Protein AF-A0AA42ZY80-F1 (afdb_monomer_lite)

Foldseek 3Di:
DVVVVVVVVVVVVPPPDDDDDDDFQLDPQKDKDDDWDCVPVSAIDDDDPPIDIDGDDDDDDDDDDDADPAKDWDWDFDDDPNDGPDIDIGIDHHDPPD

pLDDT: mean 85.14, std 13.23, range [42.94, 96.81]

Secondary structure (DSSP, 8-state):
-HHHHHHHHHHHTGGG--------TT-TTEEEESS-B-SSTTS-B---TT-EEEE---SS--------SS-EEEEEEEEETTEEEEEEEEEE------

Radius of gyration: 19.98 Å; chains: 1; bounding box: 44×31×62 Å

Structure (mmCIF, N/CA/C/O backbone):
data_AF-A0AA42ZY80-F1
#
_entry.id   AF-A0AA42ZY80-F1
#
loop_
_atom_site.group_PDB
_atom_site.id
_atom_site.type_symbol
_atom_site.label_atom_id
_atom_site.label_alt_id
_atom_site.label_comp_id
_atom_site.label_asym_id
_atom_site.label_entity_id
_atom_site.label_seq_id
_atom_site.pdbx_PDB_ins_code
_atom_site.Cartn_x
_atom_site.Cartn_y
_atom_site.Cartn_z
_atom_site.occupancy
_atom_site.B_iso_or_equiv
_atom_site.auth_seq_id
_atom_site.auth_comp_id
_atom_site.auth_asym_id
_atom_site.auth_atom_id
_atom_site.pdbx_PDB_model_num
ATOM 1 N N . MET A 1 1 ? -10.266 -18.779 49.910 1.00 60.09 1 MET A N 1
ATOM 2 C CA . MET A 1 1 ? -10.587 -17.445 49.339 1.00 60.09 1 MET A CA 1
ATOM 3 C C . MET A 1 1 ? -9.375 -16.630 48.879 1.00 60.09 1 MET A C 1
ATOM 5 O O . MET A 1 1 ? -9.518 -15.936 47.885 1.00 60.09 1 MET A O 1
ATOM 9 N N . ARG A 1 2 ? -8.183 -16.725 49.499 1.00 59.16 2 ARG A N 1
ATOM 10 C CA . ARG A 1 2 ? -6.987 -15.961 49.066 1.00 59.16 2 ARG A CA 1
ATOM 11 C C . ARG A 1 2 ? -6.508 -16.244 47.628 1.00 59.16 2 ARG A C 1
ATOM 13 O O . ARG A 1 2 ? -6.103 -15.319 46.943 1.00 59.16 2 ARG A O 1
ATOM 20 N N . TYR A 1 3 ? -6.619 -17.484 47.147 1.00 68.12 3 TYR A N 1
ATOM 21 C CA . TYR A 1 3 ? -6.192 -17.856 45.787 1.00 68.12 3 TYR A CA 1
ATOM 22 C C . TYR A 1 3 ? -7.190 -17.467 44.682 1.00 68.12 3 TYR A C 1
ATOM 24 O O . TYR A 1 3 ? -6.802 -17.354 43.526 1.00 68.12 3 TYR A O 1
ATOM 32 N N . LEU A 1 4 ? -8.458 -17.216 45.030 1.00 70.38 4 LEU A N 1
ATOM 33 C CA . LEU A 1 4 ? -9.503 -16.867 44.060 1.00 70.38 4 LEU A CA 1
ATOM 34 C C . LEU A 1 4 ? -9.309 -15.442 43.512 1.00 70.38 4 LEU A C 1
ATOM 36 O O . LEU A 1 4 ? -9.484 -15.208 42.324 1.00 70.38 4 LEU A O 1
ATOM 40 N N . LEU A 1 5 ? -8.874 -14.512 44.369 1.00 64.69 5 LEU A N 1
ATOM 41 C CA . LEU A 1 5 ? -8.527 -13.139 43.979 1.00 64.69 5 LEU A CA 1
ATOM 42 C C . LEU A 1 5 ? -7.273 -13.082 43.096 1.00 64.69 5 LEU A C 1
ATOM 44 O O . LEU A 1 5 ? -7.235 -12.309 42.144 1.00 64.69 5 LEU A O 1
ATOM 48 N N . ALA A 1 6 ? -6.274 -13.929 43.368 1.00 70.25 6 ALA A N 1
ATOM 49 C CA . ALA A 1 6 ? -5.060 -14.006 42.555 1.00 70.25 6 ALA A CA 1
ATOM 50 C C . ALA A 1 6 ? -5.334 -14.575 41.150 1.00 70.25 6 ALA A C 1
ATOM 52 O O . ALA A 1 6 ? -4.767 -14.089 40.177 1.00 70.25 6 ALA A O 1
ATOM 53 N N . LEU A 1 7 ? -6.238 -15.556 41.035 1.00 70.00 7 LEU A N 1
ATOM 54 C CA . LEU A 1 7 ? -6.632 -16.149 39.752 1.00 70.00 7 LEU A CA 1
ATOM 55 C C . LEU A 1 7 ? -7.506 -15.203 38.907 1.00 70.00 7 LEU A C 1
ATOM 57 O O . LEU A 1 7 ? -7.439 -15.214 37.683 1.00 70.00 7 LEU A O 1
ATOM 61 N N . LEU A 1 8 ? -8.313 -14.356 39.553 1.00 66.75 8 LEU A N 1
ATOM 62 C CA . LEU A 1 8 ? -9.126 -13.350 38.864 1.00 66.75 8 LEU A CA 1
ATOM 63 C C . LEU A 1 8 ? -8.261 -12.204 38.305 1.00 66.75 8 LEU A C 1
ATOM 65 O O . LEU A 1 8 ? -8.527 -11.699 37.216 1.00 66.75 8 LEU A O 1
ATOM 69 N N . ALA A 1 9 ? -7.195 -11.831 39.021 1.00 67.69 9 ALA A N 1
ATOM 70 C CA . ALA A 1 9 ? -6.258 -10.794 38.591 1.00 67.69 9 ALA A CA 1
ATOM 71 C C . ALA A 1 9 ? -5.414 -11.210 37.370 1.00 67.69 9 ALA A C 1
ATOM 73 O O . ALA A 1 9 ? -5.110 -10.371 36.525 1.00 67.69 9 ALA A O 1
ATOM 74 N N . THR A 1 10 ? -5.066 -12.494 37.232 1.00 65.38 10 THR A N 1
ATOM 75 C CA . THR A 1 10 ? -4.298 -12.990 36.075 1.00 65.38 10 THR A CA 1
ATOM 76 C C . THR A 1 10 ? -5.138 -13.079 34.798 1.00 65.38 10 THR A C 1
ATOM 78 O O . THR A 1 10 ? -4.638 -12.777 33.715 1.00 65.38 10 THR A O 1
ATOM 81 N N . ILE A 1 11 ? -6.428 -13.408 34.905 1.00 67.12 11 ILE A N 1
ATOM 82 C CA . ILE A 1 11 ? -7.338 -13.467 33.746 1.00 67.12 11 ILE A CA 1
ATOM 83 C C . ILE A 1 11 ? -7.612 -12.060 33.188 1.00 67.12 11 ILE A C 1
ATOM 85 O O . ILE A 1 11 ? -7.652 -11.872 31.974 1.00 67.12 11 ILE A O 1
ATOM 89 N N . LEU A 1 12 ? -7.718 -11.046 34.053 1.00 66.81 12 LEU A N 1
ATOM 90 C CA . LEU A 1 12 ? -7.972 -9.660 33.635 1.00 66.81 12 LEU A CA 1
ATOM 91 C C . LEU A 1 12 ? -6.753 -8.963 33.000 1.00 66.81 12 LEU A C 1
ATOM 93 O O . LEU A 1 12 ? -6.931 -7.987 32.278 1.00 66.81 12 LEU A O 1
ATOM 97 N N . LEU A 1 13 ? -5.532 -9.468 33.216 1.00 59.66 13 LEU A N 1
ATOM 98 C CA . LEU A 1 13 ? -4.305 -8.936 32.597 1.00 59.66 13 LEU A CA 1
ATOM 99 C C . LEU A 1 13 ? -3.977 -9.552 31.225 1.00 59.66 13 LEU A C 1
ATOM 101 O O . LEU A 1 13 ? -3.038 -9.119 30.561 1.00 59.66 13 LEU A O 1
ATOM 105 N N . SER A 1 14 ? -4.746 -10.551 30.787 1.00 59.22 14 SER A N 1
ATOM 106 C CA . SER A 1 14 ? -4.474 -11.320 29.567 1.00 59.22 14 SER A CA 1
ATOM 107 C C . SER A 1 14 ? -4.669 -10.580 28.223 1.00 59.22 14 SER A C 1
ATOM 109 O O . SER A 1 14 ? -3.989 -10.962 27.271 1.00 59.22 14 SER A O 1
ATOM 111 N N . PRO A 1 15 ? -5.516 -9.535 28.061 1.00 62.41 15 PRO A N 1
ATOM 112 C CA . PRO A 1 15 ? -5.771 -8.979 26.727 1.00 62.41 15 PRO A CA 1
ATOM 113 C C . PRO A 1 15 ? -4.715 -7.976 26.222 1.00 62.41 15 PRO A C 1
ATOM 115 O O . PRO A 1 15 ? -4.893 -7.410 25.149 1.00 62.41 15 PRO A O 1
ATOM 118 N N . LEU A 1 16 ? -3.614 -7.736 26.945 1.00 58.97 16 LEU A N 1
ATOM 119 C CA . LEU A 1 16 ? -2.605 -6.742 26.535 1.00 58.97 16 LEU A CA 1
ATOM 120 C C . LEU A 1 16 ? -1.580 -7.259 25.508 1.00 58.97 16 LEU A C 1
ATOM 122 O O . LEU A 1 16 ? -0.827 -6.466 24.948 1.00 58.97 16 LEU A O 1
ATOM 126 N N . LEU A 1 17 ? -1.553 -8.563 25.228 1.00 61.88 17 LEU A N 1
ATOM 127 C CA . LEU A 1 17 ? -0.633 -9.178 24.266 1.00 61.88 17 LEU A CA 1
ATOM 128 C C . LEU A 1 17 ? -1.351 -9.485 22.945 1.00 61.88 17 LEU A C 1
ATOM 130 O O . LEU A 1 17 ? -1.531 -10.642 22.574 1.00 61.88 17 LEU A O 1
ATOM 134 N N . SER A 1 18 ? -1.763 -8.446 22.215 1.00 68.88 18 SER A N 1
ATOM 135 C CA . SER A 1 18 ? -2.102 -8.623 20.799 1.00 68.88 18 SER A CA 1
ATOM 136 C C . SER A 1 18 ? -0.810 -8.604 19.987 1.00 68.88 18 SER A C 1
ATOM 138 O O . SER A 1 18 ? -0.160 -7.566 19.873 1.00 68.88 18 SER A O 1
ATOM 140 N N . ALA A 1 19 ? -0.420 -9.752 19.434 1.00 71.69 19 ALA A N 1
ATOM 141 C CA . ALA A 1 19 ? 0.708 -9.825 18.511 1.00 71.69 19 ALA A CA 1
ATOM 142 C C . ALA A 1 19 ? 0.408 -9.019 17.236 1.00 71.69 19 ALA A C 1
ATOM 144 O O . ALA A 1 19 ? -0.731 -8.987 16.762 1.00 71.69 19 ALA A O 1
ATOM 145 N N . ALA A 1 20 ? 1.434 -8.382 16.669 1.00 80.75 20 ALA A N 1
ATOM 146 C CA . ALA A 1 20 ? 1.315 -7.748 15.363 1.00 80.75 20 ALA A CA 1
ATOM 147 C C . ALA A 1 20 ? 1.010 -8.818 14.304 1.00 80.75 20 ALA A C 1
ATOM 149 O O . ALA A 1 20 ? 1.723 -9.817 14.194 1.00 80.75 20 ALA A O 1
ATOM 150 N N . VAL A 1 21 ? -0.051 -8.612 13.525 1.00 87.81 21 VAL A N 1
ATOM 151 C CA . VAL A 1 21 ? -0.386 -9.495 12.406 1.00 87.81 21 VAL A CA 1
ATOM 152 C C . VAL A 1 21 ? 0.474 -9.096 11.214 1.00 87.81 21 VAL A C 1
ATOM 154 O O . VAL A 1 21 ? 0.315 -8.005 10.669 1.00 87.81 21 VAL A O 1
ATOM 157 N N . VAL A 1 22 ? 1.378 -9.984 10.806 1.00 90.62 22 VAL A N 1
ATOM 158 C CA . VAL A 1 22 ? 2.152 -9.818 9.572 1.00 90.62 22 VAL A CA 1
ATOM 159 C C . VAL A 1 22 ? 1.299 -10.292 8.400 1.00 90.62 22 VAL A C 1
ATOM 161 O O . VAL A 1 22 ? 0.803 -11.419 8.401 1.00 90.62 22 VAL A O 1
ATOM 164 N N . VAL A 1 23 ? 1.115 -9.421 7.411 1.00 91.75 23 VAL A N 1
ATOM 165 C CA . VAL A 1 23 ? 0.362 -9.704 6.184 1.00 91.75 23 VAL A CA 1
ATOM 166 C C . VAL A 1 23 ? 1.345 -9.651 5.011 1.00 91.75 23 VAL A C 1
ATOM 168 O O . VAL A 1 23 ? 1.982 -8.610 4.836 1.00 91.75 23 VAL A O 1
ATOM 171 N N . PRO A 1 24 ? 1.523 -10.738 4.238 1.00 94.75 24 PRO A N 1
ATOM 172 C CA . PRO A 1 24 ?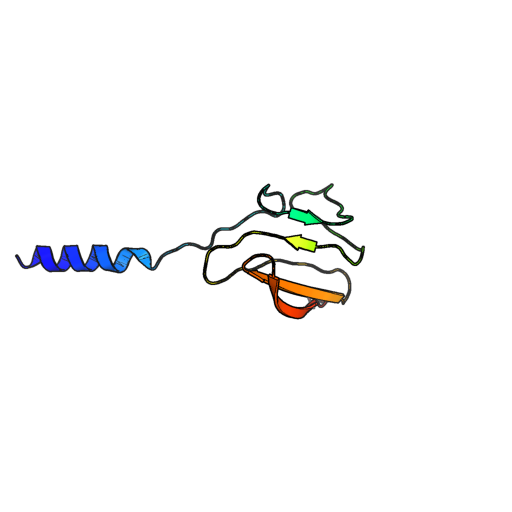 2.421 -10.725 3.088 1.00 94.75 24 PRO A CA 1
ATOM 173 C C . PRO A 1 24 ? 1.836 -9.882 1.944 1.00 94.75 24 PRO A C 1
ATOM 175 O O . PRO A 1 24 ? 0.625 -9.682 1.864 1.00 94.75 24 PRO A O 1
ATOM 178 N N . ALA A 1 25 ? 2.687 -9.379 1.045 1.00 95.31 25 ALA A N 1
ATOM 179 C CA . ALA A 1 25 ? 2.264 -8.496 -0.049 1.00 95.31 25 ALA A CA 1
ATOM 180 C C . ALA A 1 25 ? 1.337 -9.173 -1.082 1.00 95.31 25 ALA A C 1
ATOM 182 O O . ALA A 1 25 ? 0.598 -8.498 -1.797 1.00 95.31 25 ALA A O 1
ATOM 183 N N . ASP A 1 26 ? 1.333 -10.502 -1.157 1.00 96.00 26 ASP A N 1
ATOM 184 C CA . ASP A 1 26 ? 0.450 -11.274 -2.032 1.00 96.00 26 ASP A CA 1
ATOM 185 C C . ASP A 1 26 ? -0.904 -11.621 -1.396 1.00 96.00 26 ASP A C 1
ATOM 187 O O . ASP A 1 26 ? -1.742 -12.256 -2.044 1.00 96.00 26 ASP A O 1
ATOM 191 N N . ASP A 1 27 ? -1.154 -11.184 -0.158 1.00 96.38 27 ASP A N 1
ATOM 192 C CA . ASP A 1 27 ? -2.386 -11.487 0.558 1.00 96.38 27 ASP A CA 1
ATOM 193 C C . ASP A 1 27 ? -3.610 -10.908 -0.167 1.00 96.38 27 ASP A C 1
ATOM 195 O O . ASP A 1 27 ? -3.678 -9.726 -0.507 1.00 96.38 27 ASP A O 1
ATOM 199 N N . SER A 1 28 ? -4.630 -11.747 -0.352 1.00 95.06 28 SER A N 1
ATOM 200 C CA . SER A 1 28 ? -5.898 -11.379 -1.000 1.00 95.06 28 SER A CA 1
ATOM 201 C C . SER A 1 28 ? -6.654 -10.214 -0.343 1.00 95.06 28 SER A C 1
ATOM 203 O O . SER A 1 28 ? -7.535 -9.625 -0.970 1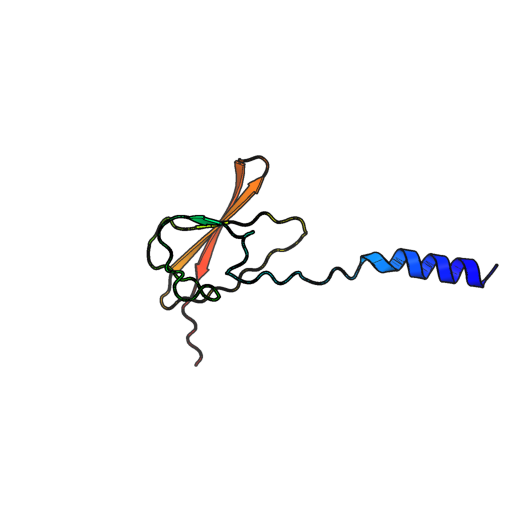.00 95.06 28 SER A O 1
ATOM 205 N N . ARG A 1 29 ? -6.335 -9.870 0.912 1.00 94.88 29 ARG A N 1
ATOM 206 C CA . ARG A 1 29 ? -6.908 -8.726 1.640 1.00 94.88 29 ARG A CA 1
ATOM 207 C C . ARG A 1 29 ? -6.306 -7.386 1.214 1.00 94.88 29 ARG A C 1
ATOM 209 O O . ARG A 1 29 ? -6.841 -6.345 1.600 1.00 94.88 29 ARG A O 1
ATOM 216 N N . ILE A 1 30 ? -5.216 -7.406 0.446 1.00 95.88 30 ILE A N 1
ATOM 217 C CA . ILE A 1 30 ? -4.559 -6.218 -0.092 1.00 95.88 30 ILE A CA 1
ATOM 218 C C . ILE A 1 30 ? -5.060 -5.966 -1.517 1.00 95.88 30 ILE A C 1
ATOM 220 O O . ILE A 1 30 ? -4.915 -6.795 -2.418 1.00 95.88 30 ILE A O 1
ATOM 224 N N . LEU A 1 31 ? -5.629 -4.783 -1.736 1.00 95.88 31 LEU A N 1
ATOM 225 C CA . LEU A 1 31 ? -6.076 -4.330 -3.045 1.00 95.88 31 LEU A CA 1
ATOM 226 C C . LEU A 1 31 ? -5.016 -3.434 -3.688 1.00 95.88 31 LEU A C 1
ATOM 228 O O . LEU A 1 31 ? -4.676 -2.374 -3.168 1.00 95.88 31 LEU A O 1
ATOM 232 N N . TYR A 1 32 ? -4.560 -3.835 -4.869 1.00 95.88 32 TYR A N 1
ATOM 233 C CA . TYR A 1 32 ? -3.669 -3.051 -5.718 1.00 95.88 32 TYR A CA 1
ATOM 234 C C . TYR A 1 32 ? -4.476 -2.368 -6.821 1.00 95.88 32 TYR A C 1
ATOM 236 O O . TYR A 1 32 ? -5.216 -3.035 -7.547 1.00 95.88 32 TYR A O 1
ATOM 244 N N . THR A 1 33 ? -4.322 -1.053 -6.983 1.00 95.88 33 THR A N 1
ATOM 245 C CA . THR A 1 33 ? -4.966 -0.302 -8.072 1.00 95.88 33 THR A CA 1
ATOM 246 C C . THR A 1 33 ? -3.947 0.345 -9.002 1.00 95.88 33 THR A C 1
ATOM 248 O O . THR A 1 33 ? -2.864 0.765 -8.586 1.00 95.88 33 THR A O 1
ATOM 251 N N . GLY A 1 34 ? -4.317 0.441 -10.280 1.00 94.56 34 GLY A N 1
ATOM 252 C CA . GLY A 1 34 ? -3.450 0.931 -11.347 1.00 94.56 34 GLY A CA 1
ATOM 253 C C . GLY A 1 34 ? -2.527 -0.155 -11.906 1.00 94.56 34 GLY A C 1
ATOM 254 O O . GLY A 1 34 ? -2.867 -1.337 -11.888 1.00 94.56 34 GLY A O 1
ATOM 255 N N . ARG A 1 35 ? -1.376 0.245 -12.459 1.00 93.38 35 ARG A N 1
ATOM 256 C CA . ARG A 1 35 ? -0.432 -0.665 -13.126 1.00 93.38 35 ARG A CA 1
ATOM 257 C C . ARG A 1 35 ? 0.675 -1.094 -12.166 1.00 93.38 35 ARG A C 1
ATOM 259 O O . ARG A 1 35 ? 1.646 -0.366 -12.007 1.00 93.38 35 ARG A O 1
ATOM 266 N N . TRP A 1 36 ? 0.525 -2.277 -11.586 1.00 95.38 36 TRP A N 1
ATOM 267 C CA . TRP A 1 36 ? 1.541 -2.938 -10.767 1.00 95.38 36 TRP A CA 1
ATOM 268 C C . TRP A 1 36 ? 2.151 -4.110 -11.525 1.00 95.38 36 TRP A C 1
ATOM 270 O O . TRP A 1 36 ? 1.423 -4.856 -12.184 1.00 95.38 36 TRP A O 1
ATOM 280 N N . ASP A 1 37 ? 3.462 -4.292 -11.404 1.00 95.62 37 ASP A N 1
ATOM 281 C CA . ASP A 1 37 ? 4.101 -5.555 -11.755 1.00 95.62 37 ASP A CA 1
ATOM 282 C C . ASP A 1 37 ? 4.040 -6.476 -10.532 1.00 95.62 37 ASP A C 1
ATOM 284 O O . ASP A 1 37 ? 4.471 -6.121 -9.434 1.00 95.62 37 ASP A O 1
ATOM 288 N N . ARG A 1 38 ? 3.436 -7.649 -10.725 1.00 95.00 38 ARG A N 1
ATOM 289 C CA . ARG A 1 38 ? 3.236 -8.678 -9.696 1.00 95.00 38 ARG A CA 1
ATOM 290 C C . ARG A 1 38 ? 3.858 -10.014 -10.104 1.00 95.00 38 ARG A C 1
ATOM 292 O O . ARG A 1 38 ? 3.445 -11.054 -9.600 1.00 95.00 38 ARG A O 1
ATOM 299 N N . THR A 1 39 ? 4.821 -9.996 -11.030 1.00 96.81 39 THR A N 1
ATOM 300 C CA . THR A 1 39 ? 5.548 -11.200 -11.467 1.00 96.81 39 THR A CA 1
ATOM 301 C C . THR A 1 39 ? 6.245 -11.871 -10.284 1.00 96.81 39 THR A C 1
ATOM 303 O O . THR A 1 39 ? 6.229 -13.095 -10.181 1.00 96.81 39 THR A O 1
ATOM 30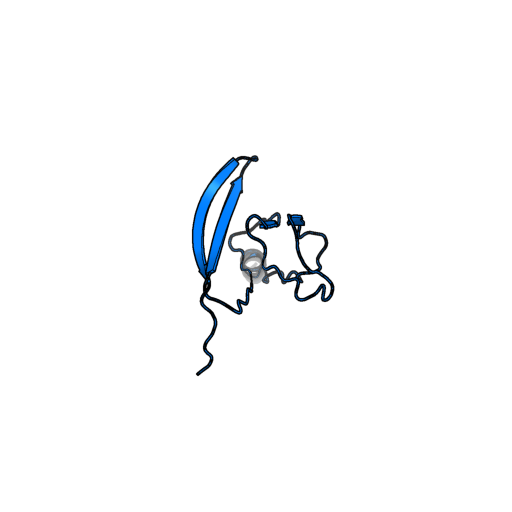6 N N . ASN A 1 40 ? 6.787 -11.069 -9.359 1.00 95.75 40 ASN A N 1
ATOM 307 C CA . ASN A 1 40 ? 7.144 -11.506 -8.014 1.00 95.75 40 ASN A CA 1
ATOM 308 C C . ASN A 1 40 ? 6.044 -11.070 -7.021 1.00 95.75 40 ASN A C 1
ATOM 310 O O . ASN A 1 40 ? 6.000 -9.898 -6.645 1.00 95.75 40 ASN A O 1
ATOM 314 N N . PRO A 1 41 ? 5.127 -11.960 -6.603 1.00 93.44 41 PRO A N 1
ATOM 315 C CA . PRO A 1 41 ? 3.962 -11.564 -5.815 1.00 93.44 41 PRO A CA 1
ATOM 316 C C . PRO A 1 41 ? 4.309 -11.172 -4.370 1.00 93.44 41 PRO A C 1
ATOM 318 O O . PRO A 1 41 ? 3.578 -10.378 -3.782 1.00 93.44 41 PRO A O 1
ATOM 321 N N . SER A 1 42 ? 5.429 -11.652 -3.814 1.00 93.25 42 SER A N 1
ATOM 322 C CA . SER A 1 42 ? 5.892 -11.255 -2.475 1.00 93.25 42 SER A CA 1
ATOM 323 C C . SER A 1 42 ? 6.548 -9.870 -2.443 1.00 93.25 42 SER A C 1
ATOM 325 O O . SER A 1 42 ? 6.757 -9.325 -1.364 1.00 93.25 42 SER A O 1
ATOM 327 N N . GLU A 1 43 ? 6.878 -9.309 -3.609 1.00 93.81 43 GLU A N 1
ATOM 328 C CA . GLU A 1 43 ? 7.510 -7.995 -3.759 1.00 93.81 43 GLU A CA 1
ATOM 329 C C . GLU A 1 43 ? 6.970 -7.285 -5.018 1.00 93.81 43 GLU A C 1
ATOM 331 O O . GLU A 1 43 ? 7.682 -7.107 -6.011 1.00 93.81 43 GLU A O 1
ATOM 336 N N . PRO A 1 44 ? 5.674 -6.924 -5.031 1.00 95.44 44 PRO A N 1
ATOM 337 C CA . PRO A 1 44 ? 5.084 -6.219 -6.153 1.00 95.44 44 PRO A CA 1
ATOM 338 C C . PRO A 1 44 ? 5.654 -4.803 -6.230 1.00 95.44 44 PRO A C 1
ATOM 340 O O . PRO A 1 44 ? 5.783 -4.115 -5.215 1.00 95.44 44 PRO A O 1
ATOM 343 N N . TRP A 1 45 ? 5.949 -4.340 -7.441 1.00 94.62 45 TRP A N 1
ATOM 344 C CA . TRP A 1 45 ? 6.590 -3.044 -7.654 1.00 94.62 45 TRP A CA 1
ATOM 345 C C . TRP A 1 45 ? 5.857 -2.212 -8.704 1.00 94.62 45 TRP A C 1
ATOM 347 O O . TRP A 1 45 ? 5.048 -2.704 -9.500 1.00 94.62 45 TRP A O 1
ATOM 357 N N . VAL A 1 46 ? 6.117 -0.906 -8.684 1.00 93.69 46 VAL A N 1
ATOM 358 C CA . VAL A 1 46 ? 5.488 0.048 -9.591 1.00 93.69 46 VAL A CA 1
ATOM 359 C C . VAL A 1 46 ? 6.400 1.237 -9.865 1.00 93.69 46 VAL A C 1
ATOM 361 O O . VAL A 1 46 ? 7.106 1.714 -8.985 1.00 93.69 46 VAL A O 1
ATOM 364 N N . TYR A 1 47 ? 6.346 1.742 -11.096 1.00 89.25 47 TYR A N 1
ATOM 365 C CA . TYR A 1 47 ? 6.946 3.020 -11.505 1.00 89.25 47 TYR A CA 1
ATOM 366 C C . TYR A 1 47 ? 5.889 4.054 -11.933 1.00 89.25 47 TYR A C 1
ATOM 368 O O . TYR A 1 47 ? 6.184 5.231 -12.140 1.00 89.25 47 TYR A O 1
ATOM 376 N N . ALA A 1 48 ? 4.645 3.608 -12.133 1.00 88.50 48 ALA A N 1
ATOM 377 C CA . ALA A 1 48 ? 3.553 4.436 -12.613 1.00 88.50 48 ALA A CA 1
ATOM 378 C C . ALA A 1 48 ? 2.912 5.230 -11.465 1.00 88.50 48 ALA A C 1
ATOM 380 O O . ALA A 1 48 ? 2.542 4.678 -10.427 1.00 88.50 48 ALA A O 1
ATOM 381 N N . LYS A 1 49 ? 2.718 6.534 -11.682 1.00 89.62 49 LYS A N 1
ATOM 382 C CA . LYS A 1 49 ? 1.987 7.408 -10.755 1.00 89.62 49 LYS A CA 1
ATOM 383 C C . LYS A 1 49 ? 0.485 7.119 -10.797 1.00 89.62 49 LYS A C 1
ATOM 385 O O . LYS A 1 49 ? -0.034 6.636 -11.800 1.00 89.62 49 LYS A O 1
ATOM 390 N N . GLY A 1 50 ? -0.217 7.467 -9.719 1.00 90.69 50 GLY A N 1
ATOM 391 C CA . GLY A 1 50 ? -1.664 7.244 -9.594 1.00 90.69 50 GLY A CA 1
ATOM 392 C C . GLY A 1 50 ? -2.043 5.804 -9.241 1.00 90.69 50 GLY A C 1
ATOM 393 O O . GLY A 1 50 ? -3.213 5.441 -9.319 1.00 90.69 50 GLY A O 1
ATOM 394 N N . THR A 1 51 ? -1.064 4.985 -8.862 1.00 94.50 51 THR A N 1
ATOM 395 C CA . THR A 1 51 ? -1.277 3.652 -8.304 1.00 94.50 51 THR A CA 1
ATOM 396 C C . THR A 1 51 ? -1.461 3.720 -6.791 1.00 94.50 51 THR A C 1
ATOM 398 O O . THR A 1 51 ? -1.032 4.676 -6.141 1.00 94.50 51 THR A O 1
ATOM 401 N N . SER A 1 52 ? -2.143 2.727 -6.221 1.00 95.06 52 SER A N 1
ATOM 402 C CA . SER A 1 52 ? -2.313 2.634 -4.768 1.00 95.06 52 SER A CA 1
ATOM 403 C C . SER A 1 52 ? -2.319 1.190 -4.281 1.00 95.06 52 SER A C 1
ATOM 405 O O . SER A 1 52 ? -2.624 0.271 -5.045 1.00 95.06 52 SER A O 1
ATOM 407 N N . VAL A 1 53 ? -2.004 1.032 -2.997 1.00 95.38 53 VAL A N 1
ATOM 408 C CA . VAL A 1 53 ? -2.219 -0.183 -2.210 1.00 95.38 53 VAL A CA 1
ATOM 409 C C . VAL A 1 53 ? -3.236 0.164 -1.130 1.00 95.38 53 VAL A C 1
ATOM 411 O O . VAL A 1 53 ? -3.102 1.194 -0.469 1.00 95.38 53 VAL A O 1
ATOM 414 N N . GLN A 1 54 ? -4.264 -0.661 -0.972 1.00 95.50 54 GLN A N 1
ATOM 415 C CA . GLN A 1 54 ? -5.352 -0.438 -0.026 1.00 95.50 54 GLN A CA 1
ATOM 416 C C . GLN A 1 54 ? -5.573 -1.693 0.812 1.00 95.50 54 GLN A C 1
ATOM 418 O O . GLN A 1 54 ? -5.578 -2.806 0.291 1.00 95.50 54 GLN A O 1
ATOM 423 N N . ALA A 1 55 ? -5.791 -1.510 2.109 1.00 94.25 55 ALA A N 1
ATOM 424 C CA . ALA A 1 55 ? -6.140 -2.583 3.027 1.00 94.25 55 ALA A CA 1
ATOM 425 C C . ALA A 1 55 ? -7.136 -2.056 4.060 1.00 94.25 55 ALA A C 1
ATOM 427 O O . ALA A 1 55 ? -7.037 -0.911 4.503 1.00 94.25 55 ALA A O 1
ATOM 428 N N . LYS A 1 56 ? -8.092 -2.900 4.455 1.00 93.50 56 LYS A N 1
ATOM 429 C CA . LYS A 1 56 ? -8.955 -2.613 5.603 1.00 93.50 56 LYS A CA 1
ATOM 430 C C . LYS A 1 56 ? -8.212 -3.000 6.873 1.00 93.50 56 LYS A C 1
ATOM 432 O O . LYS A 1 56 ? -7.742 -4.129 6.995 1.00 93.50 56 LYS A O 1
ATOM 437 N N . PHE A 1 57 ? -8.130 -2.069 7.810 1.00 89.38 57 PHE A N 1
ATOM 438 C CA . PHE A 1 57 ? -7.416 -2.246 9.063 1.00 89.38 57 PHE A CA 1
ATOM 439 C C . PHE A 1 57 ? -8.355 -1.988 10.242 1.00 89.38 57 PHE A C 1
ATOM 441 O O . PHE A 1 57 ? -9.098 -1.012 10.243 1.00 89.38 57 PHE A O 1
ATOM 448 N N . ASN A 1 58 ? -8.318 -2.874 11.237 1.00 88.75 58 ASN A N 1
ATOM 449 C CA . ASN A 1 58 ? -8.972 -2.680 12.525 1.00 88.75 58 ASN A CA 1
ATOM 450 C C . ASN A 1 58 ? -7.918 -2.877 13.617 1.00 88.75 58 ASN A C 1
ATOM 452 O O . ASN A 1 58 ? -7.453 -3.994 13.847 1.00 88.75 58 ASN A O 1
ATOM 456 N N . GLY A 1 59 ? -7.516 -1.778 14.240 1.00 87.31 59 GLY A N 1
ATOM 457 C CA . GLY A 1 59 ? -6.513 -1.748 15.289 1.00 87.31 59 GLY A CA 1
ATOM 458 C C . GLY A 1 59 ? -6.031 -0.322 15.525 1.00 87.31 59 GLY A C 1
ATOM 459 O O . GLY A 1 59 ? -6.653 0.640 15.082 1.00 87.31 59 GLY A O 1
ATOM 460 N N . THR A 1 60 ? -4.910 -0.182 16.224 1.00 87.50 60 THR A N 1
ATOM 461 C CA . THR A 1 60 ? -4.365 1.127 16.618 1.00 87.50 60 THR A CA 1
ATOM 462 C C . THR A 1 60 ? -3.170 1.575 15.777 1.00 87.50 60 THR A C 1
ATOM 464 O O . THR A 1 60 ? -2.866 2.765 15.747 1.00 87.50 60 THR A O 1
ATOM 467 N N . SER A 1 61 ? -2.492 0.654 15.087 1.00 88.00 61 SER A N 1
ATOM 468 C CA . SER A 1 61 ? -1.337 0.952 14.238 1.00 88.00 61 SER A CA 1
ATOM 469 C C . SER A 1 61 ? -1.219 0.012 13.037 1.00 88.00 61 SER A C 1
ATOM 471 O O . SER A 1 61 ? -1.436 -1.194 13.135 1.00 88.00 61 SER A O 1
ATOM 473 N N . LEU A 1 62 ? -0.824 0.581 11.899 1.00 89.25 62 LEU A N 1
ATOM 474 C CA . LEU A 1 62 ? -0.528 -0.132 10.660 1.00 89.25 62 LEU A CA 1
ATOM 475 C C . LEU A 1 62 ? 0.861 0.290 10.179 1.00 89.25 62 LEU A C 1
ATOM 477 O O . LEU A 1 62 ? 1.200 1.472 10.223 1.00 89.25 62 LEU A O 1
ATOM 481 N N . TYR A 1 63 ? 1.638 -0.671 9.688 1.00 89.81 63 TYR A N 1
ATOM 482 C CA . TYR A 1 63 ? 2.961 -0.436 9.118 1.00 89.81 63 TYR A CA 1
ATOM 483 C C . TYR A 1 63 ? 3.034 -1.073 7.734 1.00 89.81 63 TYR A C 1
ATOM 485 O O . TYR A 1 63 ? 2.492 -2.156 7.519 1.00 89.81 63 TYR A O 1
ATOM 493 N N . ALA A 1 64 ? 3.720 -0.407 6.809 1.00 89.31 64 ALA A N 1
ATOM 494 C CA . ALA A 1 64 ? 4.038 -0.935 5.491 1.00 89.31 64 ALA A CA 1
ATOM 495 C C . ALA A 1 64 ? 5.551 -0.859 5.286 1.00 89.31 64 ALA A C 1
ATOM 497 O O . ALA A 1 64 ? 6.168 0.163 5.587 1.00 89.31 64 ALA A O 1
ATOM 498 N N . ILE A 1 65 ? 6.135 -1.941 4.781 1.00 90.06 65 ILE A N 1
ATOM 499 C CA . ILE A 1 65 ? 7.548 -1.991 4.410 1.00 90.06 65 ILE A CA 1
ATOM 500 C C . ILE A 1 65 ? 7.620 -1.671 2.922 1.00 90.06 65 ILE A C 1
ATOM 502 O O . ILE A 1 65 ? 6.990 -2.349 2.113 1.00 90.06 65 ILE A O 1
ATOM 506 N N . LEU A 1 66 ? 8.347 -0.613 2.578 1.00 88.38 66 LEU A N 1
ATOM 507 C CA . LEU A 1 66 ? 8.495 -0.130 1.211 1.00 88.38 66 LEU A CA 1
ATOM 508 C C . LEU A 1 66 ? 9.976 0.095 0.926 1.00 88.38 66 LEU A C 1
ATOM 510 O O . LEU A 1 66 ? 10.692 0.649 1.759 1.00 88.38 66 LEU A O 1
ATOM 514 N N . SER A 1 67 ? 10.408 -0.297 -0.265 1.00 88.56 67 SER A N 1
ATOM 515 C CA . SER A 1 67 ? 11.708 0.046 -0.829 1.00 88.56 67 SER A CA 1
ATOM 516 C C . SER A 1 67 ? 11.494 0.941 -2.049 1.00 88.56 67 SER A C 1
ATOM 518 O O . SER A 1 67 ? 10.473 0.863 -2.734 1.00 88.56 67 SER A O 1
ATOM 520 N N . ALA A 1 68 ? 12.444 1.832 -2.311 1.00 88.06 68 ALA A N 1
ATOM 521 C CA . ALA A 1 68 ? 12.442 2.657 -3.510 1.00 88.06 68 ALA A CA 1
ATOM 522 C C . ALA A 1 68 ? 13.839 2.667 -4.112 1.00 88.06 68 ALA A C 1
ATOM 524 O O . ALA A 1 68 ? 14.822 2.710 -3.380 1.00 88.06 68 ALA A O 1
ATOM 525 N N . THR A 1 69 ? 13.918 2.658 -5.442 1.00 87.94 69 THR A N 1
ATOM 526 C CA . THR A 1 69 ? 15.171 2.778 -6.207 1.00 87.94 69 THR A CA 1
ATOM 527 C C . THR A 1 69 ? 15.526 4.231 -6.527 1.00 87.94 69 THR A C 1
ATOM 529 O O . THR A 1 69 ? 16.619 4.522 -7.002 1.00 87.94 69 THR A O 1
ATOM 532 N N . THR A 1 70 ? 14.596 5.156 -6.298 1.00 86.50 70 THR A N 1
ATOM 533 C CA . THR A 1 70 ? 14.749 6.596 -6.524 1.00 86.50 70 THR A CA 1
ATOM 534 C C . THR A 1 70 ? 14.015 7.361 -5.436 1.00 86.50 70 THR A C 1
ATOM 536 O O . THR A 1 70 ? 13.036 6.862 -4.888 1.00 86.50 70 THR A O 1
ATOM 539 N N . ASN A 1 71 ? 14.430 8.600 -5.174 1.00 87.81 71 ASN A N 1
ATOM 540 C CA . ASN A 1 71 ? 13.677 9.481 -4.287 1.00 87.81 71 ASN A CA 1
ATOM 541 C C . ASN A 1 71 ? 12.291 9.765 -4.871 1.00 87.81 71 ASN A C 1
ATOM 543 O O . ASN A 1 71 ? 12.176 10.251 -5.999 1.00 87.81 71 ASN A O 1
ATOM 547 N N . ASP A 1 72 ? 11.256 9.509 -4.084 1.00 88.81 72 ASP A N 1
ATOM 548 C CA . ASP A 1 72 ? 9.879 9.838 -4.434 1.00 88.81 72 ASP A CA 1
ATOM 549 C C . ASP A 1 72 ? 9.086 10.170 -3.164 1.00 88.81 72 ASP A C 1
ATOM 551 O O . ASP A 1 72 ? 9.638 10.443 -2.095 1.00 88.81 72 ASP A O 1
ATOM 555 N N . TYR A 1 73 ? 7.769 10.189 -3.270 1.00 90.44 73 TYR A N 1
ATOM 556 C CA . TYR A 1 73 ? 6.871 10.266 -2.141 1.00 90.44 73 TYR A CA 1
ATOM 557 C C . TYR A 1 73 ? 5.695 9.325 -2.341 1.00 90.44 73 TYR A C 1
ATOM 559 O O . TYR A 1 73 ? 5.240 9.078 -3.456 1.00 90.44 73 TYR A O 1
ATOM 567 N N . ILE A 1 74 ? 5.121 8.901 -1.227 1.00 92.50 74 ILE A N 1
ATOM 568 C CA . ILE A 1 74 ? 3.793 8.302 -1.196 1.00 92.50 74 ILE A CA 1
ATOM 569 C C . ILE A 1 74 ? 2.813 9.273 -0.564 1.00 92.50 74 ILE A C 1
ATOM 571 O O . ILE A 1 74 ? 3.182 10.182 0.187 1.00 92.50 74 ILE A O 1
ATOM 575 N N . ARG A 1 75 ? 1.536 9.078 -0.877 1.00 93.88 75 ARG A N 1
ATOM 576 C CA . ARG A 1 75 ? 0.448 9.691 -0.130 1.00 93.88 75 ARG A CA 1
ATOM 577 C C . ARG A 1 75 ? -0.274 8.604 0.649 1.00 93.88 75 ARG A C 1
ATOM 579 O O . ARG A 1 75 ? -0.724 7.632 0.053 1.00 93.88 75 ARG A O 1
ATOM 586 N N . ILE A 1 76 ? -0.394 8.794 1.955 1.00 93.75 76 ILE A N 1
ATOM 587 C CA . ILE A 1 76 ? -1.206 7.950 2.826 1.00 93.75 76 ILE A CA 1
ATOM 588 C C . ILE A 1 76 ? -2.553 8.633 3.001 1.00 93.75 76 ILE A C 1
ATOM 590 O O . ILE A 1 76 ? -2.602 9.756 3.493 1.00 93.75 76 ILE A O 1
ATOM 594 N N . ASN A 1 77 ? -3.628 7.952 2.607 1.00 94.31 77 ASN A N 1
ATOM 595 C CA . ASN A 1 77 ? -4.998 8.392 2.847 1.00 94.31 77 ASN A CA 1
ATOM 596 C C . ASN A 1 77 ? -5.641 7.453 3.873 1.00 94.31 77 ASN A C 1
ATOM 598 O O . ASN A 1 77 ? -5.671 6.243 3.652 1.00 94.31 77 ASN A O 1
ATOM 602 N N . ILE A 1 78 ? -6.164 8.004 4.966 1.00 93.75 78 ILE A N 1
ATOM 603 C CA . ILE A 1 78 ? -7.013 7.284 5.921 1.00 93.75 78 ILE A CA 1
ATOM 604 C C . ILE A 1 78 ? -8.458 7.529 5.508 1.00 93.75 78 ILE A C 1
ATOM 606 O O . ILE A 1 78 ? -8.859 8.684 5.344 1.00 93.75 78 ILE A O 1
ATOM 610 N N . ILE A 1 79 ? -9.203 6.444 5.304 1.00 93.62 79 ILE A N 1
ATOM 611 C CA . ILE A 1 79 ? -10.588 6.469 4.837 1.00 93.62 79 ILE A CA 1
ATOM 612 C C . ILE A 1 79 ? -11.485 5.893 5.932 1.00 93.62 79 ILE A C 1
ATOM 614 O O . ILE A 1 79 ? -11.270 4.761 6.362 1.00 93.62 79 ILE A O 1
ATOM 618 N N . GLU A 1 80 ? -12.489 6.665 6.341 1.00 93.56 80 GLU A N 1
ATOM 619 C CA . GLU A 1 80 ? -13.555 6.271 7.269 1.00 93.56 80 GLU A CA 1
ATOM 620 C C . GLU A 1 80 ? -14.897 6.584 6.598 1.00 93.56 80 GLU A C 1
ATOM 622 O O . GLU A 1 80 ? -15.041 7.649 6.000 1.00 93.56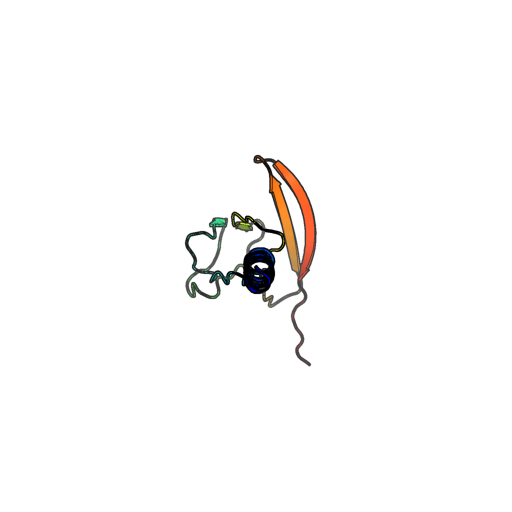 80 GLU A O 1
ATOM 627 N N . ASP A 1 81 ? -15.851 5.648 6.638 1.00 92.94 81 ASP A N 1
ATOM 628 C CA . ASP A 1 81 ? -17.177 5.785 6.008 1.00 92.94 81 ASP A CA 1
ATOM 629 C C . ASP A 1 81 ? -17.130 6.326 4.563 1.00 92.94 81 ASP A C 1
ATOM 631 O O . ASP A 1 81 ? -17.831 7.265 4.192 1.00 92.94 81 ASP A O 1
ATOM 635 N N . ASP A 1 82 ? -16.250 5.737 3.745 1.00 91.00 82 ASP A N 1
ATOM 636 C CA . ASP A 1 82 ? -16.002 6.095 2.339 1.00 91.00 82 ASP A CA 1
ATOM 637 C C . ASP A 1 82 ? -15.473 7.528 2.099 1.00 91.00 82 ASP A C 1
ATOM 639 O O . ASP A 1 82 ? -15.335 7.961 0.950 1.00 91.00 82 ASP A O 1
ATOM 643 N N . ALA A 1 83 ? -15.085 8.252 3.154 1.00 94.38 83 ALA A N 1
ATOM 644 C CA . ALA A 1 83 ? -14.498 9.588 3.081 1.00 94.38 83 ALA A CA 1
ATOM 645 C C . ALA A 1 83 ? -13.034 9.606 3.548 1.00 94.38 83 ALA A C 1
ATOM 647 O O . ALA A 1 83 ? -12.655 8.966 4.526 1.00 94.38 83 ALA A O 1
ATOM 648 N N . VAL A 1 84 ? -12.186 10.385 2.868 1.00 94.81 84 VAL A N 1
ATOM 649 C CA . VAL A 1 84 ? -10.801 10.611 3.313 1.00 94.81 84 VAL A CA 1
ATOM 650 C C . VAL A 1 84 ? -10.811 11.555 4.517 1.00 94.81 84 VAL A C 1
ATOM 652 O O . VAL A 1 84 ? -11.094 12.742 4.364 1.00 94.81 84 VAL A O 1
ATOM 655 N N . VAL A 1 85 ? -10.454 11.044 5.695 1.00 96.69 85 VAL A N 1
ATOM 656 C CA . VAL A 1 85 ? -10.391 11.821 6.949 1.00 96.69 85 VAL A CA 1
ATOM 657 C C . VAL A 1 85 ? -9.003 12.396 7.225 1.00 96.69 85 VAL A C 1
ATOM 659 O O . VAL A 1 85 ? -8.866 13.427 7.880 1.00 96.69 85 VAL A O 1
ATOM 662 N N . ARG A 1 86 ? -7.952 11.759 6.696 1.00 94.56 86 ARG A N 1
ATOM 663 C CA . ARG A 1 86 ? -6.566 12.234 6.799 1.00 94.56 86 ARG A CA 1
ATOM 664 C C . ARG A 1 86 ? -5.807 11.898 5.527 1.00 94.56 86 ARG A C 1
ATOM 666 O O . ARG A 1 86 ? -5.971 10.817 4.972 1.00 94.56 86 ARG A O 1
ATOM 673 N N . SER A 1 87 ? -4.958 12.818 5.084 1.00 95.62 87 SER A N 1
ATOM 674 C CA . SER A 1 87 ? -4.095 12.632 3.920 1.00 95.62 87 SER A CA 1
ATOM 675 C C . SER A 1 87 ? -2.723 13.223 4.202 1.00 95.62 87 SER A C 1
ATOM 677 O O . SER A 1 87 ? -2.607 14.428 4.418 1.00 95.62 87 SER A O 1
ATOM 679 N N . GLU A 1 88 ? -1.679 12.406 4.121 1.00 95.31 88 GLU A N 1
ATOM 680 C CA . GLU A 1 88 ? -0.302 12.834 4.369 1.00 95.31 88 GLU A CA 1
ATOM 681 C C . GLU A 1 88 ? 0.615 12.448 3.225 1.00 95.31 88 GLU A C 1
ATOM 683 O O . GLU A 1 88 ? 0.510 11.365 2.655 1.00 95.31 88 GLU A O 1
ATOM 688 N N . LYS A 1 89 ? 1.531 13.352 2.883 1.00 93.94 89 LYS A N 1
ATOM 689 C CA . LYS A 1 89 ? 2.582 13.101 1.902 1.00 93.94 89 LYS A CA 1
ATOM 690 C C . LYS A 1 89 ? 3.854 12.735 2.654 1.00 93.94 89 LYS A C 1
ATOM 692 O O . LYS A 1 89 ? 4.358 13.558 3.413 1.00 93.94 89 LYS A O 1
ATOM 697 N N . ILE A 1 90 ? 4.375 11.541 2.409 1.00 91.25 90 ILE A N 1
ATOM 698 C CA . ILE A 1 90 ? 5.577 11.034 3.070 1.00 91.25 90 ILE A CA 1
ATOM 699 C C . ILE A 1 90 ? 6.662 10.836 2.011 1.00 91.25 90 ILE A C 1
ATOM 701 O O . ILE A 1 90 ? 6.415 10.124 1.034 1.00 91.25 90 ILE A O 1
ATOM 705 N N . PRO A 1 91 ? 7.836 11.476 2.148 1.00 90.12 91 PRO A N 1
ATOM 706 C CA . PRO A 1 91 ? 8.956 11.209 1.259 1.00 90.12 91 PRO A CA 1
ATOM 707 C C . PRO A 1 91 ? 9.451 9.775 1.467 1.00 90.12 91 PRO A C 1
ATOM 709 O O . PRO A 1 91 ? 9.578 9.317 2.601 1.00 90.12 91 P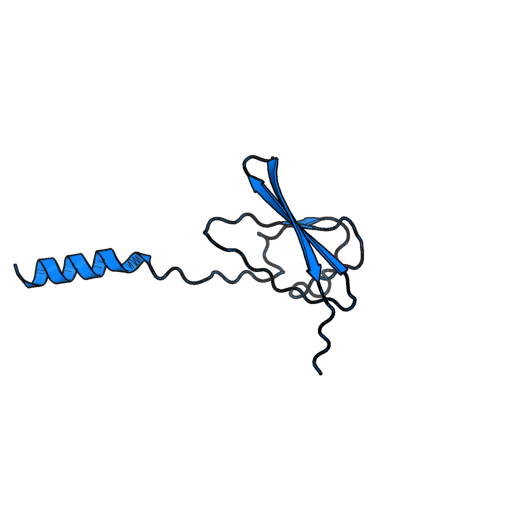RO A O 1
ATOM 712 N N . ILE A 1 92 ? 9.761 9.088 0.373 1.00 86.12 92 ILE A N 1
ATOM 713 C CA . ILE A 1 92 ? 10.515 7.838 0.397 1.00 86.12 92 ILE A CA 1
ATOM 714 C C . ILE A 1 92 ? 11.881 8.150 -0.197 1.00 86.12 92 ILE A C 1
ATOM 716 O O . ILE A 1 92 ? 11.998 8.515 -1.368 1.00 86.12 92 ILE A O 1
ATOM 720 N N . ALA A 1 93 ? 12.905 8.061 0.642 1.00 76.94 93 ALA A N 1
ATOM 721 C CA . ALA A 1 93 ? 14.280 8.193 0.199 1.00 76.94 93 ALA A CA 1
ATOM 722 C C . ALA A 1 93 ? 14.777 6.848 -0.334 1.00 76.94 93 ALA A C 1
ATO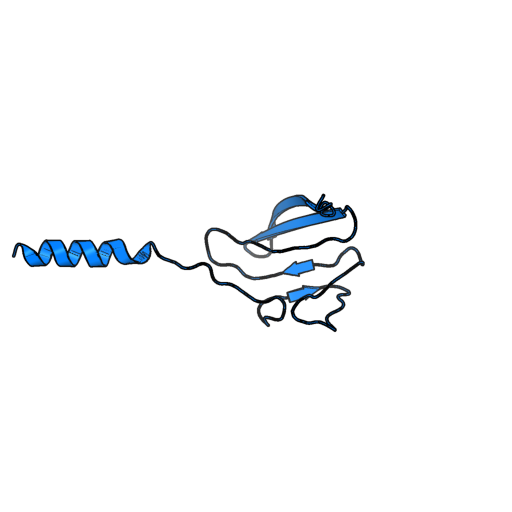M 724 O O . ALA A 1 93 ? 14.454 5.794 0.217 1.00 76.94 93 ALA A O 1
ATOM 725 N N . TYR A 1 94 ? 15.596 6.899 -1.381 1.00 76.88 94 TYR A N 1
ATOM 726 C CA . TYR A 1 94 ? 16.456 5.774 -1.721 1.00 76.88 94 TYR A CA 1
ATOM 727 C C . TYR A 1 94 ? 17.404 5.519 -0.541 1.00 76.88 94 TYR A C 1
ATOM 729 O O . TYR A 1 94 ? 18.091 6.440 -0.092 1.00 76.88 94 TYR A O 1
ATOM 737 N N . GLY A 1 95 ? 17.424 4.288 -0.028 1.00 63.12 95 GLY A N 1
ATOM 738 C CA . GLY A 1 95 ? 18.404 3.877 0.969 1.00 63.12 95 GLY A CA 1
ATOM 739 C C . GLY A 1 95 ? 19.788 3.856 0.334 1.00 63.12 95 GLY A C 1
ATOM 740 O O . GLY A 1 95 ? 20.114 2.939 -0.412 1.00 63.12 95 GLY A O 1
ATOM 741 N N . THR A 1 96 ? 20.614 4.864 0.608 1.00 49.50 96 THR A N 1
ATOM 742 C CA . THR A 1 96 ? 22.062 4.683 0.512 1.00 49.50 96 THR A CA 1
ATOM 743 C C . THR A 1 96 ? 22.481 3.956 1.780 1.00 49.50 96 THR A C 1
ATOM 745 O O . THR A 1 96 ? 22.798 4.601 2.777 1.00 49.50 96 THR A O 1
ATOM 748 N N . ASP A 1 97 ? 22.434 2.626 1.771 1.00 53.34 97 ASP A N 1
ATOM 749 C CA . ASP A 1 97 ? 23.288 1.876 2.686 1.00 53.34 97 ASP A CA 1
ATOM 750 C C . ASP A 1 97 ? 24.732 2.270 2.331 1.00 53.34 97 ASP A C 1
ATOM 752 O O . ASP A 1 97 ? 25.254 1.897 1.277 1.00 53.34 97 ASP A O 1
ATOM 756 N N . SER A 1 98 ? 25.328 3.122 3.164 1.00 42.94 98 SER A N 1
ATOM 757 C CA . SER A 1 98 ? 26.755 3.452 3.167 1.00 42.94 98 SER A CA 1
ATOM 758 C C . SER A 1 98 ? 27.342 3.060 4.506 1.00 42.94 98 SER A C 1
ATOM 760 O O . SER A 1 98 ? 26.786 3.556 5.515 1.00 42.94 98 SER A O 1
#

Sequence (98 aa):
MRYLLALLATILLSPLLSAAVVVPADDSRILYTGRWDRTNPSEPWVYAKGTSVQAKFNGTSLYAILSATTNDYIRINIIEDDAVVRSEKIPIAYGTDS